Protein AF-A0A343SS47-F1 (afdb_monomer)

Mean predicted aligned error: 11.31 Å

Structure (mmCIF, N/CA/C/O backbone):
data_AF-A0A343SS47-F1
#
_entry.id   AF-A0A343SS47-F1
#
loop_
_atom_site.group_PDB
_atom_site.id
_atom_site.type_symbol
_atom_site.label_atom_id
_atom_site.label_alt_id
_atom_site.label_comp_id
_atom_site.label_asym_id
_atom_site.label_entity_id
_atom_site.label_seq_id
_atom_site.pdbx_PDB_ins_code
_atom_site.Cartn_x
_atom_site.Cartn_y
_atom_site.Cartn_z
_atom_site.occupancy
_atom_site.B_iso_or_equiv
_atom_site.auth_seq_id
_atom_site.auth_comp_id
_atom_site.auth_asym_id
_atom_site.auth_atom_id
_atom_site.pdbx_PDB_model_num
ATOM 1 N N . MET A 1 1 ? 3.429 24.510 4.001 1.00 45.34 1 MET A N 1
ATOM 2 C CA . MET A 1 1 ? 2.795 23.251 3.540 1.00 45.34 1 MET A CA 1
ATOM 3 C C . MET A 1 1 ? 3.885 22.253 3.186 1.00 45.34 1 MET A C 1
ATOM 5 O O . MET A 1 1 ? 4.713 22.574 2.342 1.00 45.34 1 MET A O 1
ATOM 9 N N . LYS A 1 2 ? 3.936 21.084 3.839 1.00 55.03 2 LYS A N 1
ATOM 10 C CA . LYS A 1 2 ? 4.798 19.984 3.375 1.00 55.03 2 LYS A CA 1
ATOM 11 C C . LYS A 1 2 ? 4.244 19.507 2.032 1.00 55.03 2 LYS A C 1
ATOM 13 O O . LYS A 1 2 ? 3.049 19.247 1.934 1.00 55.03 2 LYS A O 1
ATOM 18 N N . LYS A 1 3 ? 5.082 19.477 0.997 1.00 69.75 3 LYS A N 1
ATOM 19 C CA . LYS A 1 3 ? 4.685 19.012 -0.335 1.00 69.75 3 LYS A CA 1
ATOM 20 C C . LYS A 1 3 ? 4.477 17.490 -0.243 1.00 69.75 3 LYS A C 1
ATOM 22 O O . LYS A 1 3 ? 5.423 16.821 0.178 1.00 69.75 3 LYS A O 1
ATOM 27 N N . PRO A 1 4 ? 3.281 16.958 -0.545 1.00 72.62 4 PRO A N 1
ATOM 28 C CA . PRO A 1 4 ? 3.048 15.519 -0.487 1.00 72.62 4 PRO A CA 1
ATOM 29 C C . PRO A 1 4 ? 3.941 14.814 -1.515 1.00 72.62 4 PRO A C 1
ATOM 31 O O . PRO A 1 4 ? 4.205 15.361 -2.590 1.00 72.62 4 PRO A O 1
ATOM 34 N N . LEU A 1 5 ? 4.449 13.631 -1.160 1.00 80.56 5 LEU A N 1
ATOM 35 C CA . LEU A 1 5 ? 5.357 12.857 -2.019 1.00 80.56 5 LEU A CA 1
ATOM 36 C C . LEU A 1 5 ? 4.646 12.349 -3.277 1.00 80.56 5 LEU A C 1
ATOM 38 O O . LEU A 1 5 ? 5.274 12.191 -4.324 1.00 80.56 5 LEU A O 1
ATOM 42 N N . VAL A 1 6 ? 3.345 12.094 -3.151 1.00 85.38 6 VAL A N 1
ATOM 43 C CA . VAL A 1 6 ? 2.459 11.567 -4.185 1.00 85.38 6 VAL A CA 1
ATOM 44 C C . VAL A 1 6 ? 1.105 12.272 -4.060 1.00 85.38 6 VAL A C 1
ATOM 46 O O . VAL A 1 6 ? 0.687 12.635 -2.960 1.00 85.38 6 VAL A O 1
ATOM 49 N N . THR A 1 7 ? 0.421 12.528 -5.177 1.00 90.56 7 THR A N 1
ATOM 50 C CA . THR A 1 7 ? -0.893 13.190 -5.126 1.00 90.56 7 THR A CA 1
ATOM 51 C C . THR A 1 7 ? -2.008 12.200 -4.772 1.00 90.56 7 THR A C 1
ATOM 53 O O . THR A 1 7 ? -1.875 10.993 -4.961 1.00 90.56 7 THR A O 1
ATOM 56 N N . ARG A 1 8 ? -3.155 12.702 -4.295 1.00 90.69 8 ARG A N 1
ATOM 57 C CA . ARG A 1 8 ? -4.342 11.860 -4.042 1.00 90.69 8 ARG A CA 1
ATOM 58 C C . ARG A 1 8 ? -4.832 11.146 -5.308 1.00 90.69 8 ARG A C 1
ATOM 60 O O . ARG A 1 8 ? -5.282 10.008 -5.218 1.00 90.69 8 ARG A O 1
ATOM 67 N N . ASN A 1 9 ? -4.708 11.790 -6.469 1.00 92.50 9 ASN A N 1
ATOM 68 C CA . ASN A 1 9 ? -5.115 11.210 -7.749 1.00 92.50 9 ASN A CA 1
ATOM 69 C C . ASN A 1 9 ? -4.197 10.053 -8.148 1.00 92.50 9 ASN A C 1
ATOM 71 O O . ASN A 1 9 ? -4.695 8.988 -8.494 1.00 92.50 9 ASN A O 1
ATOM 75 N N . ASP A 1 10 ? -2.881 10.224 -7.997 1.00 92.88 10 ASP A N 1
ATOM 76 C CA . ASP A 1 10 ? -1.908 9.159 -8.255 1.00 92.88 10 ASP A CA 1
ATOM 77 C C . ASP A 1 10 ? -2.198 7.925 -7.382 1.00 92.88 10 ASP A C 1
ATOM 79 O O . ASP A 1 10 ? -2.106 6.790 -7.846 1.00 92.88 10 ASP A O 1
ATOM 83 N N . ILE A 1 11 ? -2.554 8.134 -6.105 1.00 93.19 11 ILE A N 1
ATOM 84 C CA . ILE A 1 11 ? -2.909 7.048 -5.179 1.00 93.19 11 ILE A CA 1
ATOM 85 C C . ILE A 1 11 ? -4.168 6.323 -5.666 1.00 93.19 11 ILE A C 1
ATOM 87 O O . ILE A 1 11 ? -4.178 5.093 -5.723 1.00 93.19 11 ILE A O 1
ATOM 91 N N . ALA A 1 12 ? -5.218 7.065 -6.024 1.00 92.81 12 ALA A N 1
ATOM 92 C CA . ALA A 1 12 ? -6.471 6.495 -6.511 1.00 92.81 12 ALA A CA 1
ATOM 93 C C . ALA A 1 12 ? -6.265 5.670 -7.793 1.00 92.81 12 ALA A C 1
ATOM 95 O O . ALA A 1 12 ? -6.739 4.536 -7.882 1.00 92.81 12 ALA A O 1
ATOM 96 N N . GLU A 1 13 ? -5.508 6.214 -8.746 1.00 94.12 13 GLU A N 1
ATOM 97 C CA . GLU A 1 13 ? -5.172 5.557 -10.008 1.00 94.12 13 GLU A CA 1
ATOM 98 C C . GLU A 1 13 ? -4.360 4.278 -9.774 1.00 94.12 13 GLU A C 1
ATOM 100 O O . GLU A 1 13 ? -4.736 3.207 -10.251 1.00 94.12 13 GLU A O 1
ATOM 105 N N . ALA A 1 14 ? -3.297 4.350 -8.969 1.00 93.31 14 ALA A N 1
ATOM 106 C CA . ALA A 1 14 ? -2.460 3.191 -8.677 1.00 93.31 14 ALA A CA 1
ATOM 107 C C . ALA A 1 14 ? -3.251 2.075 -7.973 1.00 93.31 14 ALA A C 1
ATOM 109 O O . ALA A 1 14 ? -3.075 0.897 -8.282 1.00 93.31 14 ALA A O 1
ATOM 110 N N . ILE A 1 15 ? -4.158 2.430 -7.057 1.00 92.56 15 ILE A N 1
ATOM 111 C CA . ILE A 1 15 ? -5.055 1.469 -6.407 1.00 92.56 15 ILE A CA 1
ATOM 112 C C . ILE A 1 15 ? -5.963 0.807 -7.447 1.00 92.56 15 ILE A C 1
ATOM 114 O O . ILE A 1 15 ? -6.046 -0.422 -7.479 1.00 92.56 15 ILE A O 1
ATOM 118 N N . ALA A 1 16 ? -6.622 1.587 -8.303 1.00 91.19 16 ALA A N 1
ATOM 119 C CA . ALA A 1 16 ? -7.523 1.049 -9.319 1.00 91.19 16 ALA A CA 1
ATOM 120 C C . ALA A 1 16 ? -6.803 0.096 -10.289 1.00 91.19 16 ALA A C 1
ATOM 122 O O . ALA A 1 16 ? -7.324 -0.974 -10.596 1.00 91.19 16 ALA A O 1
ATOM 123 N N . LEU A 1 17 ? -5.587 0.450 -10.713 1.00 90.62 17 LEU A N 1
ATOM 124 C CA . LEU A 1 17 ? -4.806 -0.324 -11.679 1.00 90.62 17 LEU A CA 1
ATOM 125 C C . LEU A 1 17 ? -4.153 -1.573 -11.081 1.00 90.62 17 LEU A C 1
ATOM 127 O O . LEU A 1 17 ? -4.054 -2.595 -11.758 1.00 90.62 17 LEU A O 1
ATOM 131 N N . HIS A 1 18 ? -3.679 -1.508 -9.835 1.00 88.19 18 HIS A N 1
ATOM 132 C CA . HIS A 1 18 ? -2.764 -2.525 -9.303 1.00 88.19 18 HIS A CA 1
ATOM 133 C C . HIS A 1 18 ? -3.323 -3.348 -8.143 1.00 88.19 18 HIS A C 1
ATOM 135 O O . HIS A 1 18 ? -2.659 -4.285 -7.707 1.00 88.19 18 HIS A O 1
ATOM 141 N N . THR A 1 19 ? -4.515 -3.035 -7.620 1.00 88.19 19 THR A N 1
ATOM 142 C CA . THR A 1 19 ? -5.020 -3.691 -6.394 1.00 88.19 19 THR A CA 1
ATOM 143 C C . THR A 1 19 ? -6.350 -4.421 -6.542 1.00 88.19 19 THR A C 1
ATOM 145 O O . THR A 1 19 ? -6.940 -4.800 -5.533 1.00 88.19 19 THR A O 1
ATOM 148 N N . ALA A 1 20 ? -6.804 -4.691 -7.772 1.00 85.81 20 ALA A N 1
ATOM 149 C CA . ALA A 1 20 ? -8.081 -5.368 -8.033 1.00 85.81 20 ALA A CA 1
ATOM 150 C C . ALA A 1 20 ? -8.254 -6.693 -7.257 1.00 85.81 20 ALA A C 1
ATOM 152 O O . ALA A 1 20 ? -9.340 -6.976 -6.761 1.00 85.81 20 ALA A O 1
ATOM 153 N N . CYS A 1 21 ? -7.171 -7.461 -7.091 1.00 85.44 21 CYS A N 1
ATOM 154 C CA . CYS A 1 21 ? -7.165 -8.743 -6.373 1.00 85.44 21 CYS A CA 1
ATOM 155 C C . CYS A 1 21 ? -6.386 -8.701 -5.046 1.00 85.44 21 CYS A C 1
ATOM 157 O O . CYS A 1 21 ? -6.092 -9.747 -4.471 1.00 85.44 21 CYS A O 1
ATOM 159 N N . ILE A 1 22 ? -6.008 -7.512 -4.566 1.00 84.94 22 ILE A N 1
ATOM 160 C CA . ILE A 1 22 ? -5.223 -7.362 -3.337 1.00 84.94 22 ILE A CA 1
ATOM 161 C C . ILE A 1 22 ? -6.180 -7.093 -2.170 1.00 84.94 22 ILE A C 1
ATOM 163 O O . ILE A 1 22 ? -7.009 -6.179 -2.250 1.00 84.94 22 ILE A O 1
ATOM 167 N N . PRO A 1 23 ? -6.077 -7.833 -1.051 1.00 84.75 23 PRO A N 1
ATOM 168 C CA . PRO A 1 23 ? -6.906 -7.562 0.112 1.00 84.75 23 PRO A CA 1
ATOM 169 C C . PRO A 1 23 ? -6.605 -6.160 0.645 1.00 84.75 23 PRO A C 1
ATOM 171 O O . PRO A 1 23 ? -5.454 -5.737 0.732 1.00 84.75 23 PRO A O 1
ATOM 174 N N . THR A 1 24 ? -7.643 -5.428 1.053 1.00 85.81 24 THR A N 1
ATOM 175 C CA . THR A 1 24 ? -7.537 -3.987 1.348 1.00 85.81 24 THR A CA 1
ATOM 176 C C . THR A 1 24 ? -6.478 -3.640 2.402 1.00 85.81 24 THR A C 1
ATOM 178 O O . THR A 1 24 ? -5.856 -2.584 2.336 1.00 85.81 24 THR A O 1
ATOM 181 N N . ARG A 1 25 ? -6.202 -4.562 3.330 1.00 82.38 25 ARG A N 1
ATOM 182 C CA . ARG A 1 25 ? -5.140 -4.441 4.342 1.00 82.38 25 ARG A CA 1
ATOM 183 C C . ARG A 1 25 ? -3.710 -4.412 3.772 1.00 82.38 25 ARG A C 1
ATOM 185 O O . ARG A 1 25 ? -2.836 -3.822 4.395 1.00 82.38 25 ARG A O 1
ATOM 192 N N . GLU A 1 26 ? -3.472 -5.037 2.621 1.00 86.31 26 GLU A N 1
ATOM 193 C CA . GLU A 1 26 ? -2.152 -5.159 1.980 1.00 86.31 26 GLU A CA 1
ATOM 194 C C . GLU A 1 26 ? -1.916 -4.067 0.926 1.00 86.31 26 GLU A C 1
ATOM 196 O O . GLU A 1 26 ? -0.769 -3.779 0.581 1.00 86.31 26 GLU A O 1
ATOM 201 N N . ILE A 1 27 ? -2.984 -3.387 0.486 1.00 90.06 27 ILE A N 1
ATOM 202 C CA . ILE A 1 27 ? -2.936 -2.285 -0.486 1.00 90.06 27 ILE A CA 1
ATOM 203 C C . ILE A 1 27 ? -1.898 -1.208 -0.119 1.00 90.06 27 ILE A C 1
ATOM 205 O O . ILE A 1 27 ? -1.109 -0.861 -0.999 1.00 90.06 27 ILE A O 1
ATOM 209 N N . PRO A 1 28 ? -1.815 -0.692 1.129 1.00 92.12 28 PRO A N 1
ATOM 210 C CA . PRO A 1 28 ? -0.845 0.354 1.459 1.00 92.12 28 PRO A CA 1
ATOM 211 C C . PRO A 1 28 ? 0.604 -0.058 1.196 1.00 92.12 28 PRO A C 1
ATOM 213 O O . PRO A 1 28 ? 1.372 0.728 0.652 1.00 92.12 28 PRO A O 1
ATOM 216 N N . GLY A 1 29 ? 0.972 -1.294 1.546 1.00 90.56 29 GLY A N 1
ATOM 217 C CA . GLY A 1 29 ? 2.322 -1.810 1.320 1.00 90.56 29 GLY A CA 1
ATOM 218 C C . GLY A 1 29 ? 2.606 -2.049 -0.162 1.00 90.56 29 GLY A C 1
ATOM 219 O O . GLY A 1 29 ? 3.654 -1.642 -0.661 1.00 90.56 29 GLY A O 1
ATOM 220 N N . ALA A 1 30 ? 1.656 -2.652 -0.881 1.00 90.06 30 ALA A N 1
ATOM 221 C CA . ALA A 1 30 ? 1.786 -2.915 -2.312 1.00 90.06 30 ALA A CA 1
ATOM 222 C C . ALA A 1 30 ? 1.947 -1.619 -3.125 1.00 90.06 30 ALA A C 1
ATOM 224 O O . ALA A 1 30 ? 2.861 -1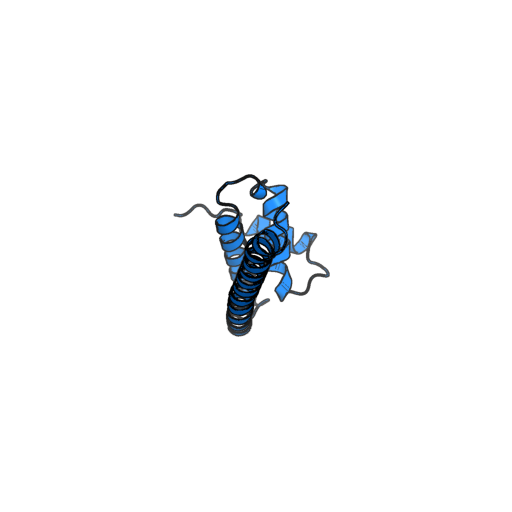.503 -3.941 1.00 90.06 30 ALA A O 1
ATOM 225 N N . ILE A 1 31 ? 1.109 -0.616 -2.855 1.00 94.06 31 ILE A N 1
ATOM 226 C CA . ILE A 1 31 ? 1.142 0.668 -3.561 1.00 94.06 31 ILE A CA 1
ATOM 227 C C . ILE A 1 31 ? 2.351 1.513 -3.147 1.00 94.06 31 ILE A C 1
ATOM 229 O O . ILE A 1 31 ? 2.977 2.137 -4.003 1.00 94.06 31 ILE A O 1
ATOM 233 N N . ALA A 1 32 ? 2.754 1.491 -1.872 1.00 93.50 32 ALA A N 1
ATOM 234 C CA . ALA A 1 32 ? 3.996 2.138 -1.459 1.00 93.50 32 ALA A CA 1
ATOM 235 C C . ALA A 1 32 ? 5.203 1.532 -2.189 1.00 93.50 32 ALA A C 1
ATOM 237 O O . ALA A 1 32 ? 6.006 2.276 -2.746 1.00 93.50 32 ALA A O 1
ATOM 238 N N . ASN A 1 33 ? 5.297 0.201 -2.281 1.00 92.25 33 ASN A N 1
ATOM 239 C CA . ASN A 1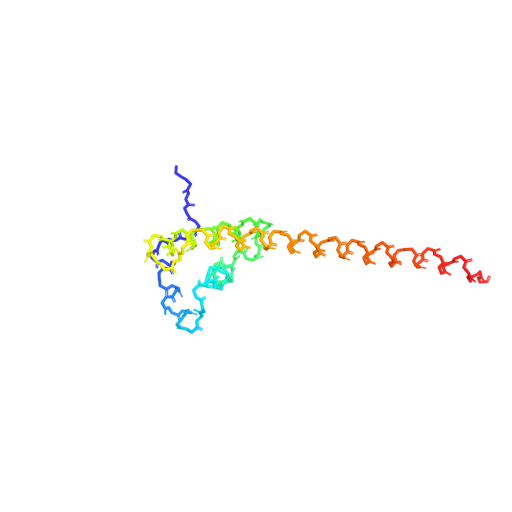 33 ? 6.358 -0.474 -3.035 1.00 92.25 33 ASN A CA 1
ATOM 240 C C . ASN A 1 33 ? 6.328 -0.125 -4.530 1.00 92.25 33 ASN A C 1
ATOM 242 O O . ASN A 1 33 ? 7.379 0.141 -5.115 1.00 92.25 33 ASN A O 1
ATOM 246 N N . TYR A 1 34 ? 5.139 -0.063 -5.133 1.00 93.44 34 TYR A N 1
ATOM 247 C CA . TYR A 1 34 ? 4.972 0.397 -6.510 1.00 93.44 34 TYR A CA 1
ATOM 248 C C . TYR A 1 34 ? 5.564 1.799 -6.710 1.00 93.44 34 TYR A C 1
ATOM 250 O O . TYR A 1 34 ? 6.404 1.985 -7.591 1.00 93.44 34 TYR A O 1
ATOM 258 N N . PHE A 1 35 ? 5.218 2.769 -5.855 1.00 93.44 35 PHE A N 1
ATOM 259 C CA . PHE A 1 35 ? 5.776 4.123 -5.936 1.00 93.44 35 PHE A CA 1
ATOM 260 C C . PHE A 1 35 ? 7.269 4.177 -5.630 1.00 93.44 35 PHE A C 1
ATOM 262 O O . PHE A 1 35 ? 7.994 4.939 -6.271 1.00 93.44 35 PHE A O 1
ATOM 269 N N . MET A 1 36 ? 7.752 3.355 -4.696 1.00 92.00 36 MET A N 1
ATOM 270 C CA . MET A 1 36 ? 9.178 3.254 -4.402 1.00 92.00 36 MET A CA 1
ATOM 271 C C . MET A 1 36 ? 9.974 2.914 -5.661 1.00 92.00 36 MET A C 1
ATOM 273 O O . MET A 1 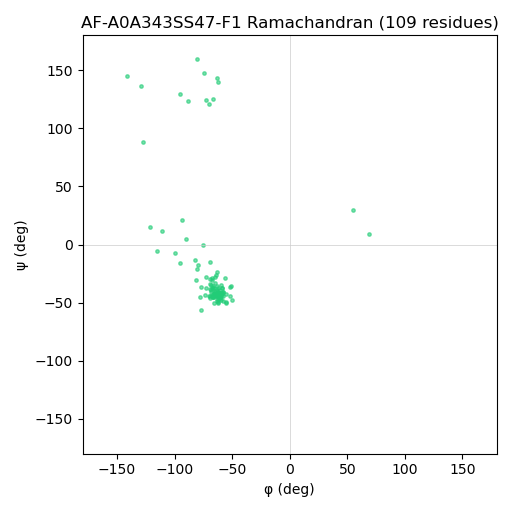36 ? 11.013 3.533 -5.892 1.00 92.00 36 MET A O 1
ATOM 277 N N . ILE A 1 37 ? 9.471 1.986 -6.481 1.00 90.69 37 ILE A N 1
ATOM 278 C CA . ILE A 1 37 ? 10.101 1.542 -7.729 1.00 90.69 37 ILE A CA 1
ATOM 279 C C . ILE A 1 37 ? 9.895 2.571 -8.847 1.00 90.69 37 ILE A C 1
ATOM 281 O O . ILE A 1 37 ? 10.874 3.074 -9.402 1.00 90.69 37 ILE A O 1
ATOM 285 N N . THR A 1 38 ? 8.648 2.929 -9.163 1.00 89.94 38 THR A N 1
ATOM 286 C CA . THR A 1 38 ? 8.324 3.749 -10.346 1.00 89.94 38 THR A CA 1
ATOM 287 C C . THR A 1 38 ? 8.807 5.189 -10.235 1.00 89.94 38 THR A C 1
ATOM 289 O O . THR A 1 38 ? 9.257 5.766 -11.223 1.00 89.94 38 THR A O 1
ATOM 292 N N . ARG A 1 39 ? 8.800 5.766 -9.028 1.00 90.25 39 ARG A N 1
ATOM 293 C CA . ARG A 1 39 ? 9.344 7.109 -8.758 1.00 90.25 39 ARG A CA 1
ATOM 294 C C . ARG A 1 39 ? 10.829 7.080 -8.374 1.00 90.25 39 ARG A C 1
ATOM 296 O O . ARG A 1 39 ? 11.389 8.118 -8.032 1.00 90.25 39 ARG A O 1
ATOM 303 N N . ARG A 1 40 ? 11.473 5.905 -8.423 1.00 87.69 40 ARG A N 1
ATOM 304 C CA . ARG A 1 40 ? 12.882 5.674 -8.055 1.00 87.69 40 ARG A CA 1
ATOM 305 C C . ARG A 1 40 ? 13.249 6.128 -6.639 1.00 87.69 40 ARG A C 1
ATOM 307 O O . ARG A 1 40 ? 14.398 6.456 -6.369 1.00 87.69 40 ARG A O 1
ATOM 314 N N . PHE A 1 41 ? 12.313 6.110 -5.694 1.00 88.31 41 PHE A N 1
ATOM 315 C CA . PHE A 1 41 ? 12.623 6.451 -4.302 1.00 88.31 41 PHE A CA 1
ATOM 316 C C . PHE A 1 41 ? 13.498 5.403 -3.600 1.00 88.31 41 PHE A C 1
ATOM 318 O O . PHE A 1 41 ? 14.102 5.707 -2.574 1.00 88.31 41 PHE A O 1
ATOM 325 N N . TYR A 1 42 ? 13.631 4.193 -4.154 1.00 84.94 42 TYR A N 1
ATOM 326 C CA . TYR A 1 42 ? 14.528 3.158 -3.624 1.00 84.94 42 TYR A CA 1
ATOM 327 C C . TYR A 1 42 ? 16.017 3.542 -3.651 1.00 84.94 42 TYR A C 1
ATOM 329 O O . TYR A 1 42 ? 16.791 2.991 -2.867 1.00 84.94 42 TYR A O 1
ATOM 337 N N . THR A 1 43 ? 16.424 4.467 -4.529 1.00 85.31 43 THR A N 1
ATOM 338 C CA . THR A 1 43 ? 17.817 4.935 -4.636 1.00 85.31 43 THR A CA 1
ATOM 339 C C . THR A 1 43 ? 18.159 6.006 -3.607 1.00 85.31 43 THR A C 1
ATOM 341 O O . THR A 1 43 ? 19.331 6.323 -3.412 1.00 85.31 43 THR A O 1
ATOM 344 N N . ARG A 1 44 ? 17.149 6.576 -2.942 1.00 84.75 44 ARG A N 1
ATOM 345 C CA . ARG A 1 44 ? 17.347 7.633 -1.957 1.00 84.75 44 ARG A CA 1
ATOM 346 C C . ARG A 1 44 ? 17.915 7.079 -0.655 1.00 84.75 44 ARG A C 1
ATOM 348 O O . ARG A 1 44 ? 17.592 5.970 -0.227 1.00 84.75 44 ARG A O 1
ATOM 355 N N . THR A 1 45 ? 18.718 7.897 0.015 1.00 86.81 45 THR A N 1
ATOM 356 C CA . THR A 1 45 ? 19.309 7.580 1.323 1.00 86.81 45 THR A CA 1
ATOM 357 C C . THR A 1 45 ? 18.244 7.445 2.413 1.00 86.81 45 THR A C 1
ATOM 359 O O . THR A 1 45 ? 18.345 6.587 3.285 1.00 86.81 45 THR A O 1
ATOM 362 N N . ASP A 1 46 ? 17.161 8.216 2.319 1.00 89.25 46 ASP A N 1
ATOM 363 C CA . ASP A 1 46 ? 16.037 8.244 3.255 1.00 89.25 46 ASP A CA 1
ATOM 364 C C . ASP A 1 46 ? 14.872 7.310 2.866 1.00 89.25 46 ASP A C 1
ATOM 366 O O . ASP A 1 46 ? 13.746 7.467 3.344 1.00 89.25 46 ASP A O 1
ATOM 370 N N . LYS A 1 47 ? 15.126 6.284 2.040 1.00 89.75 47 LYS A N 1
ATOM 371 C CA . LYS A 1 47 ? 14.108 5.348 1.519 1.00 89.75 47 LYS A CA 1
ATOM 372 C C . LYS A 1 47 ? 13.195 4.730 2.584 1.00 89.75 47 LYS A C 1
ATOM 374 O O . LYS A 1 47 ? 12.007 4.537 2.343 1.00 89.75 47 LYS A O 1
ATOM 379 N N . ALA A 1 48 ? 13.723 4.447 3.775 1.00 88.62 48 ALA A N 1
ATOM 380 C CA . ALA A 1 48 ? 12.947 3.869 4.873 1.00 88.62 48 ALA A CA 1
ATOM 381 C C . ALA A 1 48 ? 11.969 4.871 5.513 1.00 88.62 48 ALA A C 1
ATOM 383 O O . ALA A 1 48 ? 10.949 4.469 6.074 1.00 88.62 48 ALA A O 1
ATOM 384 N N . VAL A 1 49 ? 12.280 6.169 5.462 1.00 90.12 49 VAL A N 1
ATOM 385 C CA . VAL A 1 49 ? 11.382 7.239 5.919 1.00 90.12 49 VAL A CA 1
ATOM 386 C C . VAL A 1 49 ? 10.306 7.476 4.866 1.00 90.12 49 VAL A C 1
ATOM 388 O O . VAL A 1 49 ? 9.127 7.498 5.201 1.00 90.12 49 VAL A O 1
ATOM 391 N N . ILE A 1 50 ? 10.695 7.548 3.591 1.00 90.62 50 ILE A N 1
ATOM 392 C CA . ILE A 1 50 ? 9.767 7.715 2.464 1.00 90.62 50 ILE A CA 1
ATOM 393 C C . ILE A 1 50 ? 8.744 6.588 2.422 1.00 90.62 50 ILE A C 1
ATOM 395 O O . ILE A 1 50 ? 7.553 6.862 2.351 1.00 90.62 50 ILE A O 1
ATOM 399 N N . ASN A 1 51 ? 9.185 5.332 2.526 1.00 90.69 51 ASN A N 1
ATOM 400 C CA . ASN A 1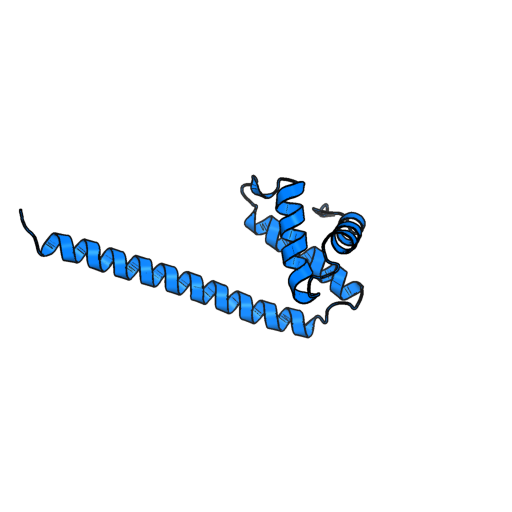 51 ? 8.273 4.192 2.500 1.00 90.69 51 ASN A CA 1
ATOM 401 C C . ASN A 1 51 ? 7.239 4.277 3.640 1.00 90.69 51 ASN A C 1
ATOM 403 O O . ASN A 1 51 ? 6.042 4.111 3.421 1.00 90.69 51 ASN A O 1
ATOM 407 N N . ARG A 1 52 ? 7.676 4.650 4.851 1.00 90.00 52 ARG A N 1
ATOM 408 C CA . ARG A 1 52 ? 6.769 4.865 5.989 1.00 90.00 52 ARG A CA 1
ATOM 409 C C . ARG A 1 52 ? 5.764 5.992 5.743 1.00 90.00 52 ARG A C 1
ATOM 411 O O . ARG A 1 52 ? 4.599 5.830 6.097 1.00 90.00 52 ARG A O 1
ATOM 418 N N . LEU A 1 53 ? 6.195 7.097 5.132 1.00 91.50 53 LEU A N 1
ATOM 419 C CA . LEU A 1 53 ? 5.314 8.215 4.784 1.00 91.50 53 LEU A CA 1
ATOM 420 C C . LEU A 1 53 ? 4.296 7.829 3.704 1.00 91.50 53 LEU A C 1
ATOM 422 O O . LEU A 1 53 ? 3.114 8.096 3.882 1.00 91.50 53 LEU A O 1
ATOM 426 N N . LEU A 1 54 ? 4.722 7.135 2.645 1.00 92.00 54 LEU A N 1
ATOM 427 C CA . LEU A 1 54 ? 3.825 6.651 1.591 1.00 92.00 54 LEU A CA 1
ATOM 428 C C . LEU A 1 54 ? 2.757 5.710 2.155 1.00 92.00 54 LEU A C 1
ATOM 430 O O . LEU A 1 54 ? 1.572 5.891 1.890 1.00 92.00 54 LEU A O 1
ATOM 434 N N . ILE A 1 55 ? 3.160 4.738 2.981 1.00 92.31 55 ILE A N 1
ATOM 435 C CA . ILE A 1 55 ? 2.222 3.813 3.631 1.00 92.31 55 ILE A CA 1
ATOM 436 C C . ILE A 1 55 ? 1.197 4.579 4.478 1.00 92.31 55 ILE A C 1
ATOM 438 O O . ILE A 1 55 ? 0.021 4.213 4.473 1.00 92.31 55 ILE A O 1
ATOM 442 N N . ALA A 1 56 ? 1.623 5.620 5.201 1.00 89.81 56 ALA A N 1
ATOM 443 C CA . ALA A 1 56 ? 0.726 6.450 6.001 1.00 89.81 56 ALA A CA 1
ATOM 444 C C . ALA A 1 56 ? -0.270 7.225 5.122 1.00 89.81 56 ALA A C 1
ATOM 446 O O . ALA A 1 56 ? -1.473 7.104 5.333 1.00 89.81 56 ALA A O 1
ATOM 447 N N . GLU A 1 57 ? 0.205 7.921 4.086 1.00 91.56 57 GLU A N 1
ATOM 448 C CA . GLU A 1 57 ? -0.648 8.696 3.172 1.00 91.56 57 GLU A CA 1
ATOM 449 C C . GLU A 1 57 ? -1.698 7.816 2.466 1.00 91.56 57 GLU A C 1
ATOM 451 O O . GLU A 1 57 ? -2.878 8.169 2.404 1.00 91.56 57 GLU A O 1
ATOM 456 N N . ILE A 1 58 ? -1.304 6.632 1.980 1.00 93.12 58 ILE A N 1
ATOM 457 C CA . ILE A 1 58 ? -2.217 5.694 1.301 1.00 93.12 58 ILE A CA 1
ATOM 458 C C . ILE A 1 58 ? -3.259 5.133 2.276 1.00 93.12 58 ILE A C 1
ATOM 460 O O . ILE A 1 58 ? -4.422 4.930 1.927 1.00 93.12 58 ILE A O 1
ATOM 464 N N . ARG A 1 59 ? -2.855 4.866 3.516 1.00 91.19 59 ARG A N 1
ATOM 465 C CA . ARG A 1 59 ? -3.752 4.372 4.559 1.00 91.19 59 ARG A CA 1
ATOM 466 C C . ARG A 1 59 ? -4.780 5.423 4.961 1.00 91.19 59 ARG A C 1
ATOM 468 O O . ARG A 1 59 ? -5.952 5.072 5.074 1.00 91.19 59 ARG A O 1
ATOM 475 N N . ASP A 1 60 ? -4.365 6.675 5.127 1.00 90.06 60 ASP A N 1
ATOM 476 C CA . ASP A 1 60 ? -5.271 7.786 5.424 1.00 90.06 60 ASP A CA 1
ATOM 477 C C . ASP A 1 60 ? -6.291 7.961 4.293 1.00 90.06 60 ASP A C 1
ATOM 479 O O . ASP A 1 60 ? -7.488 8.062 4.552 1.00 90.06 60 ASP A O 1
ATOM 483 N N . TYR A 1 61 ? -5.850 7.859 3.033 1.00 91.81 61 TYR A N 1
ATOM 484 C CA . TYR A 1 61 ? -6.755 7.804 1.882 1.00 91.81 61 TYR A CA 1
ATOM 485 C C . TYR A 1 61 ? -7.783 6.675 1.987 1.00 91.81 61 TYR A C 1
ATOM 487 O O . TYR A 1 61 ? -8.979 6.914 1.849 1.00 91.81 61 TYR A O 1
ATOM 495 N N . LEU A 1 62 ? -7.364 5.447 2.285 1.00 90.44 62 LEU A N 1
ATOM 496 C CA . LEU A 1 62 ? -8.302 4.327 2.385 1.00 90.44 62 LEU A CA 1
ATOM 497 C C . LEU A 1 62 ? -9.269 4.440 3.575 1.00 90.44 62 LEU A C 1
ATOM 499 O O . LEU A 1 62 ? -10.386 3.924 3.492 1.00 90.44 62 LEU A O 1
ATOM 503 N N . ILE A 1 63 ? -8.862 5.093 4.666 1.00 90.31 63 ILE A N 1
ATOM 504 C CA . ILE A 1 63 ? -9.733 5.389 5.811 1.00 90.31 63 ILE A CA 1
ATOM 505 C C . ILE A 1 63 ? -10.780 6.435 5.424 1.00 90.31 63 ILE A C 1
ATOM 507 O O . ILE A 1 63 ? -11.961 6.225 5.685 1.00 90.31 63 ILE A O 1
ATOM 511 N N . GLU A 1 64 ? -10.375 7.515 4.751 1.00 90.00 64 GLU A N 1
ATOM 512 C CA . GLU A 1 64 ? -11.293 8.539 4.233 1.00 90.00 64 GLU A CA 1
ATOM 513 C C . GLU A 1 64 ? -12.320 7.952 3.255 1.00 90.00 64 GLU A C 1
ATOM 515 O O . GLU A 1 64 ? -13.486 8.330 3.286 1.00 90.00 64 GLU A O 1
ATOM 520 N N . GLN A 1 65 ? -11.915 6.983 2.426 1.00 87.12 65 GLN A N 1
ATOM 521 C CA . GLN A 1 65 ? -12.823 6.265 1.522 1.00 87.12 65 GLN A CA 1
ATOM 522 C C . GLN A 1 65 ? -13.709 5.221 2.233 1.00 87.12 65 GLN A C 1
ATOM 524 O O . GLN A 1 65 ? -14.470 4.514 1.576 1.00 87.12 65 GLN A O 1
ATOM 529 N N . GLY A 1 66 ? -13.582 5.042 3.553 1.00 86.81 66 GLY A N 1
ATOM 530 C CA . GLY A 1 66 ? -14.332 4.039 4.320 1.00 86.81 66 GLY A CA 1
ATOM 531 C C . GLY A 1 66 ? -13.938 2.584 4.027 1.00 86.81 66 GLY A C 1
ATOM 532 O O . GLY A 1 66 ? -14.595 1.656 4.498 1.00 86.81 66 GLY A O 1
ATOM 533 N N . ARG A 1 67 ? -12.855 2.361 3.271 1.00 85.94 67 ARG A N 1
ATOM 534 C CA . ARG A 1 67 ? -12.363 1.027 2.886 1.00 85.94 67 ARG A CA 1
ATOM 535 C C . ARG A 1 67 ? -11.558 0.356 4.000 1.00 85.94 67 ARG A C 1
ATOM 537 O O . ARG A 1 67 ? -11.422 -0.865 4.010 1.00 85.94 67 ARG A O 1
ATOM 544 N N . LEU A 1 68 ? -11.029 1.135 4.945 1.00 83.69 68 LEU A N 1
ATOM 545 C CA . LEU A 1 68 ? -10.274 0.655 6.103 1.00 83.69 68 LEU A CA 1
ATOM 546 C C . LEU A 1 68 ? -10.813 1.249 7.404 1.00 83.69 68 LEU A C 1
ATOM 548 O O . LEU A 1 68 ? -11.065 2.445 7.512 1.00 83.69 68 LEU A O 1
ATOM 552 N N . ARG A 1 69 ? -10.934 0.402 8.432 1.00 84.06 69 ARG A N 1
ATOM 553 C CA . ARG A 1 69 ? -11.292 0.832 9.788 1.00 84.06 69 ARG A CA 1
ATOM 554 C C . ARG A 1 69 ? -10.034 1.196 10.572 1.00 84.06 69 ARG A C 1
ATOM 556 O O . ARG A 1 69 ? -9.168 0.343 10.770 1.00 84.06 69 ARG A O 1
ATOM 563 N N . TYR A 1 70 ? -9.971 2.426 11.083 1.00 76.25 70 TYR A N 1
ATOM 564 C CA . TYR A 1 70 ? -8.828 2.937 11.853 1.00 76.25 70 TYR A CA 1
ATOM 565 C C . TYR A 1 70 ? -8.414 2.010 13.012 1.00 76.25 70 TYR A C 1
ATOM 567 O O . TYR A 1 70 ? -7.235 1.709 13.181 1.00 76.25 70 TYR A O 1
ATOM 575 N N . ALA A 1 71 ? -9.382 1.490 13.775 1.00 73.62 71 ALA A N 1
ATOM 576 C CA . ALA A 1 71 ? -9.117 0.611 14.918 1.00 73.62 71 ALA A CA 1
ATOM 577 C C . ALA A 1 71 ? -8.368 -0.678 14.528 1.00 73.62 71 ALA A C 1
ATOM 579 O O . ALA A 1 71 ? -7.413 -1.076 15.196 1.00 73.62 71 ALA A O 1
ATOM 580 N N . THR A 1 72 ? -8.760 -1.302 13.414 1.00 75.50 72 THR A N 1
ATOM 581 C CA . THR A 1 72 ? -8.119 -2.513 12.881 1.00 75.50 72 THR A CA 1
ATOM 582 C C . THR A 1 72 ? -6.693 -2.219 12.427 1.00 75.50 72 THR A C 1
ATOM 584 O O . THR A 1 72 ? -5.769 -2.972 12.720 1.00 75.50 72 THR A O 1
ATOM 587 N N . VAL A 1 73 ? -6.499 -1.078 11.772 1.00 72.31 73 VAL A N 1
ATOM 588 C CA . VAL A 1 73 ? -5.189 -0.621 11.313 1.00 72.31 73 VAL A CA 1
ATOM 589 C C . VAL A 1 73 ? -4.239 -0.366 12.478 1.00 72.31 73 VAL A C 1
ATOM 591 O O . VAL A 1 73 ? -3.107 -0.844 12.462 1.00 72.31 73 VAL A O 1
ATOM 594 N N . ALA A 1 74 ? -4.701 0.337 13.513 1.00 73.31 74 ALA A N 1
ATOM 595 C CA . ALA A 1 74 ? -3.905 0.616 14.701 1.00 73.31 74 ALA A CA 1
ATOM 596 C C . ALA A 1 74 ? -3.515 -0.672 15.451 1.00 73.31 74 ALA A C 1
ATOM 598 O O . ALA A 1 74 ? -2.418 -0.760 16.000 1.00 73.31 74 ALA A O 1
ATOM 599 N N . ALA A 1 75 ? -4.387 -1.684 15.482 1.00 73.44 75 ALA A N 1
ATOM 600 C CA . ALA A 1 75 ? -4.074 -2.985 16.074 1.00 73.44 75 ALA A CA 1
ATOM 601 C C . ALA A 1 75 ? -2.988 -3.741 15.285 1.00 73.44 75 ALA A C 1
ATOM 603 O O . ALA A 1 75 ? -2.040 -4.250 15.882 1.00 73.44 75 ALA A O 1
ATOM 604 N N . GLU A 1 76 ? -3.077 -3.766 13.955 1.00 70.56 76 GLU A N 1
ATOM 605 C CA . GLU A 1 76 ? -2.072 -4.410 13.100 1.00 70.56 76 GLU A CA 1
ATOM 606 C C . GLU A 1 76 ? -0.722 -3.682 13.135 1.00 70.56 76 GLU A C 1
ATOM 608 O O . GLU A 1 76 ? 0.315 -4.333 13.213 1.00 70.56 76 GLU A O 1
ATOM 613 N N . MET A 1 77 ? -0.705 -2.344 13.191 1.00 70.75 77 MET A N 1
ATOM 614 C CA . MET A 1 77 ? 0.543 -1.588 13.367 1.00 70.75 77 MET A CA 1
ATOM 615 C C . MET A 1 77 ? 1.281 -1.954 14.655 1.00 70.75 77 MET A C 1
ATOM 617 O O . MET A 1 77 ? 2.507 -2.019 14.651 1.00 70.75 77 MET A O 1
ATOM 621 N N . ARG A 1 78 ? 0.553 -2.206 15.751 1.00 68.81 78 ARG A N 1
ATOM 622 C CA . ARG A 1 78 ? 1.160 -2.661 17.011 1.00 68.81 78 ARG A CA 1
ATOM 623 C C . ARG A 1 78 ? 1.759 -4.057 16.855 1.00 68.81 78 ARG A C 1
ATOM 625 O O . ARG A 1 78 ? 2.897 -4.268 17.258 1.00 68.81 78 ARG A O 1
ATOM 632 N N . LYS A 1 79 ? 1.042 -4.990 16.217 1.00 72.06 79 LYS A N 1
ATOM 633 C CA . LYS A 1 79 ? 1.559 -6.341 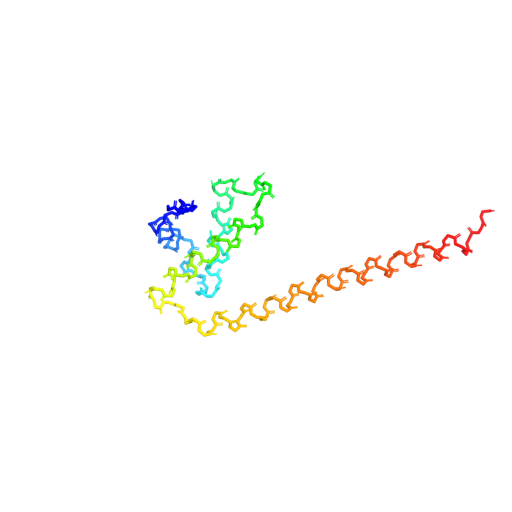15.932 1.00 72.06 79 LYS A CA 1
ATOM 634 C C . LYS A 1 79 ? 2.800 -6.306 15.042 1.00 72.06 79 LYS A C 1
ATOM 636 O O . LYS A 1 79 ? 3.764 -7.006 15.331 1.00 72.06 79 LYS A O 1
ATOM 641 N N . GLU A 1 80 ? 2.793 -5.488 13.994 1.00 66.00 80 GLU A N 1
ATOM 642 C CA . GLU A 1 80 ? 3.928 -5.360 13.081 1.00 66.00 80 GLU A CA 1
ATOM 643 C C . GLU A 1 80 ? 5.132 -4.706 13.762 1.00 66.00 80 GLU A C 1
ATOM 645 O O . GLU A 1 80 ? 6.248 -5.195 13.630 1.00 66.00 80 GLU A O 1
ATOM 650 N N . ALA A 1 81 ? 4.913 -3.670 14.578 1.00 63.50 81 ALA A N 1
ATOM 651 C CA . ALA A 1 81 ? 5.971 -3.090 15.399 1.00 63.50 81 ALA A CA 1
ATOM 652 C C . ALA A 1 81 ? 6.593 -4.143 16.332 1.00 63.50 81 ALA A C 1
ATOM 654 O O . ALA A 1 81 ? 7.813 -4.267 16.383 1.00 63.50 81 ALA A O 1
ATOM 655 N N . HIS A 1 82 ? 5.772 -4.967 16.992 1.00 68.69 82 HIS A N 1
ATOM 656 C CA . HIS A 1 82 ? 6.266 -6.067 17.822 1.00 68.69 82 HIS A CA 1
ATOM 657 C C . HIS A 1 82 ? 7.035 -7.128 17.019 1.00 68.69 82 HIS A C 1
ATOM 659 O O . HIS A 1 82 ? 8.070 -7.606 17.486 1.00 68.69 82 HIS A O 1
ATOM 665 N N . ARG A 1 83 ? 6.586 -7.474 15.805 1.00 65.31 83 ARG A N 1
ATOM 666 C CA . ARG A 1 83 ? 7.297 -8.402 14.906 1.00 65.31 83 ARG A CA 1
ATOM 667 C C . ARG A 1 83 ? 8.633 -7.842 14.440 1.00 65.31 83 ARG A C 1
ATOM 669 O O . ARG A 1 83 ? 9.626 -8.560 14.455 1.00 65.31 83 ARG A O 1
ATOM 676 N N . MET A 1 84 ? 8.688 -6.563 14.082 1.00 62.38 84 MET A N 1
ATOM 677 C CA . MET A 1 84 ? 9.933 -5.894 13.715 1.00 62.38 84 MET A CA 1
ATOM 678 C C . MET A 1 84 ? 10.925 -5.867 14.881 1.00 62.38 84 MET A C 1
ATOM 680 O O . MET A 1 84 ? 12.107 -6.131 14.669 1.00 62.38 84 MET A O 1
ATOM 684 N N . THR A 1 85 ? 10.472 -5.593 16.108 1.00 60.91 85 THR A N 1
ATOM 685 C CA . THR A 1 85 ? 11.334 -5.662 17.298 1.00 60.91 85 THR A CA 1
ATOM 686 C C . THR A 1 85 ? 11.822 -7.093 17.539 1.00 60.91 85 THR A C 1
ATOM 688 O O . THR A 1 85 ? 13.011 -7.299 17.748 1.00 60.91 85 THR A O 1
ATOM 691 N N . SER A 1 86 ? 10.942 -8.092 17.427 1.00 58.97 86 SER A N 1
ATOM 692 C CA . SER A 1 86 ? 11.295 -9.506 17.611 1.00 58.97 86 SER A CA 1
ATOM 693 C C . SER A 1 86 ? 12.273 -10.031 16.552 1.00 58.97 86 SER A C 1
ATOM 695 O O . SER A 1 86 ? 13.222 -10.731 16.896 1.00 58.97 86 SER A O 1
ATOM 697 N N . ASN A 1 87 ? 12.108 -9.659 15.282 1.00 60.06 87 ASN A N 1
ATOM 698 C CA . ASN A 1 87 ? 13.013 -10.071 14.208 1.00 60.06 87 ASN A CA 1
ATOM 699 C C . ASN A 1 87 ? 14.396 -9.422 14.336 1.00 60.06 87 ASN A C 1
ATOM 701 O O . ASN A 1 87 ? 15.398 -10.092 14.100 1.00 60.06 87 ASN A O 1
ATOM 705 N N . ASN A 1 88 ? 14.466 -8.151 14.749 1.00 58.28 88 ASN A N 1
ATOM 706 C CA . ASN A 1 88 ? 15.750 -7.502 15.034 1.00 58.28 88 ASN A CA 1
ATOM 707 C C . ASN A 1 88 ? 16.455 -8.158 16.230 1.00 58.28 88 ASN A C 1
ATOM 709 O O . ASN A 1 88 ? 17.644 -8.442 16.139 1.00 58.28 88 ASN A O 1
ATOM 713 N N . LEU A 1 89 ? 15.718 -8.480 17.300 1.00 59.25 89 LEU A N 1
ATOM 714 C CA . LEU A 1 89 ? 16.254 -9.213 18.452 1.00 59.25 89 LEU A CA 1
ATOM 715 C C . LEU A 1 89 ? 16.784 -10.600 18.057 1.00 59.25 89 LEU A C 1
ATOM 717 O O . LEU A 1 89 ? 17.874 -10.978 18.471 1.00 59.25 89 LEU A O 1
ATOM 721 N N . ASN A 1 90 ? 16.058 -11.342 17.216 1.00 56.75 90 ASN A N 1
ATOM 722 C CA . ASN A 1 90 ? 16.509 -12.648 16.727 1.00 56.75 90 ASN A CA 1
ATOM 723 C C . ASN A 1 90 ? 17.755 -12.550 15.832 1.00 56.75 90 ASN A C 1
ATOM 725 O O . ASN A 1 90 ? 18.638 -13.399 15.935 1.00 56.75 90 ASN A O 1
ATOM 729 N N . 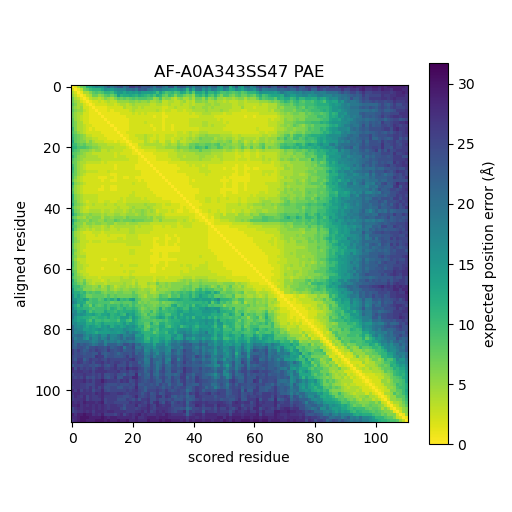LEU A 1 91 ? 17.866 -11.515 14.988 1.00 57.19 91 LEU A N 1
ATOM 730 C CA . LEU A 1 91 ? 19.089 -11.260 14.218 1.00 57.19 91 LEU A CA 1
ATOM 731 C C . LEU A 1 91 ? 20.275 -10.932 15.130 1.00 57.19 91 LEU A C 1
ATOM 733 O O . LEU A 1 91 ? 21.373 -11.439 14.907 1.00 57.19 91 LEU A O 1
ATOM 737 N N . GLU A 1 92 ? 20.077 -10.100 16.155 1.00 61.94 92 GLU A N 1
ATOM 738 C CA . GLU A 1 92 ? 21.141 -9.774 17.108 1.00 61.94 92 GLU A CA 1
ATOM 739 C C . GLU A 1 92 ? 21.587 -10.993 17.913 1.00 61.94 92 GLU A C 1
ATOM 741 O O . GLU A 1 92 ? 22.791 -11.229 18.012 1.00 61.94 92 GLU A O 1
ATOM 746 N N . LEU A 1 93 ? 20.648 -11.811 18.401 1.00 66.88 93 LEU A N 1
ATOM 747 C CA . LEU A 1 93 ? 20.969 -13.071 19.073 1.00 66.88 93 LEU A CA 1
ATOM 748 C C . LEU A 1 93 ? 21.709 -14.035 18.142 1.00 66.88 93 LEU A C 1
ATOM 750 O O . LEU A 1 93 ? 22.718 -14.605 18.547 1.00 66.88 93 LEU A O 1
ATOM 754 N N . SER A 1 94 ? 21.277 -14.177 16.886 1.00 65.88 94 SER A N 1
ATOM 755 C CA . SER A 1 94 ? 21.972 -15.016 15.901 1.00 65.88 94 SER A CA 1
ATOM 756 C C . SER A 1 94 ? 23.404 -14.529 15.655 1.00 65.88 94 SER A C 1
ATOM 758 O O . SER A 1 94 ? 24.342 -15.324 15.654 1.00 65.88 94 SER A O 1
ATOM 760 N N . ASN A 1 95 ? 23.599 -13.215 15.518 1.00 64.69 95 ASN A N 1
ATOM 761 C CA . ASN A 1 95 ? 24.920 -12.606 15.342 1.00 64.69 95 ASN A CA 1
ATOM 762 C C . ASN A 1 95 ? 25.792 -12.699 16.606 1.00 64.69 95 ASN A C 1
ATOM 764 O O . ASN A 1 95 ? 27.020 -12.728 16.517 1.00 64.69 95 ASN A O 1
ATOM 768 N N . GLN A 1 96 ? 25.190 -12.705 17.795 1.00 67.12 96 GLN A N 1
ATOM 769 C CA . GLN A 1 96 ? 25.899 -12.889 19.060 1.00 67.12 96 GLN A CA 1
ATOM 770 C C . GLN A 1 96 ? 26.337 -14.345 19.242 1.00 67.12 96 GLN A C 1
ATOM 772 O O . GLN A 1 96 ? 27.486 -14.589 19.603 1.00 67.12 96 GLN A O 1
ATOM 777 N N . VAL A 1 97 ? 25.460 -15.304 18.938 1.00 70.94 97 VAL A N 1
ATOM 778 C CA . VAL A 1 97 ? 25.764 -16.740 18.978 1.00 70.94 97 VAL A CA 1
ATOM 779 C C . VAL A 1 97 ? 26.861 -17.079 17.969 1.00 70.94 97 VAL A C 1
ATOM 781 O O . VAL A 1 97 ? 27.831 -17.737 18.335 1.00 70.94 97 VAL A O 1
ATOM 784 N N . GLN A 1 98 ? 26.786 -16.563 16.738 1.00 63.03 98 GLN A N 1
ATOM 785 C CA . GLN A 1 98 ? 27.824 -16.792 15.731 1.00 63.03 98 GLN A CA 1
ATOM 786 C C . GLN A 1 98 ? 29.188 -16.228 16.154 1.00 63.03 98 GLN A C 1
ATOM 788 O O . GLN A 1 98 ? 30.188 -16.939 16.085 1.00 63.03 98 GLN A O 1
ATOM 793 N N . ARG A 1 99 ? 29.231 -15.004 16.701 1.00 68.06 99 ARG A N 1
ATOM 794 C CA . ARG A 1 99 ? 30.468 -14.429 17.261 1.00 68.06 99 ARG A CA 1
ATOM 795 C C . ARG A 1 99 ? 31.012 -15.234 18.440 1.00 68.06 99 ARG A C 1
ATOM 797 O O . ARG A 1 99 ? 32.221 -15.387 18.567 1.00 68.06 99 ARG A O 1
ATOM 804 N N . PHE A 1 100 ? 30.144 -15.772 19.293 1.00 68.12 100 PHE A N 1
ATOM 805 C CA . PHE A 1 100 ? 30.564 -16.637 20.394 1.00 68.12 100 PHE A CA 1
ATOM 806 C C . PHE A 1 100 ? 31.191 -17.946 19.890 1.00 68.12 100 PHE A C 1
ATOM 808 O O . PHE A 1 100 ? 32.198 -18.388 20.443 1.00 68.12 100 PHE A O 1
ATOM 815 N N . PHE A 1 101 ? 30.644 -18.545 18.829 1.00 65.31 101 PHE A N 1
ATOM 816 C CA . PHE A 1 101 ? 31.244 -19.719 18.195 1.00 65.31 101 PHE A CA 1
ATOM 817 C C . PHE A 1 101 ? 32.586 -19.396 17.535 1.00 65.31 101 PHE A C 1
ATOM 819 O O . PHE A 1 101 ? 33.541 -20.125 17.773 1.00 65.31 101 PHE A O 1
ATOM 826 N N . GLU A 1 102 ? 32.709 -18.297 16.787 1.00 59.62 102 GLU A N 1
ATOM 827 C CA . GLU A 1 102 ? 33.975 -17.904 16.143 1.00 59.62 102 GLU A CA 1
ATOM 828 C C . GLU A 1 102 ? 35.105 -17.679 17.162 1.00 59.62 102 GLU A C 1
ATOM 830 O O . GLU A 1 102 ? 36.207 -18.203 16.999 1.00 59.62 102 GLU A O 1
ATOM 835 N N . VAL A 1 103 ? 34.825 -16.965 18.258 1.00 66.00 103 VAL A N 1
ATOM 836 C CA . VAL A 1 103 ? 35.829 -16.675 19.297 1.00 66.00 103 VAL A CA 1
ATOM 837 C C . VAL A 1 103 ? 36.237 -17.939 20.066 1.00 66.00 103 VAL A C 1
ATOM 839 O O . VAL A 1 103 ? 37.402 -18.081 20.442 1.00 66.00 103 VAL A O 1
ATOM 842 N N . ASN A 1 104 ? 35.310 -18.875 20.292 1.00 59.75 104 ASN A N 1
ATOM 843 C CA . ASN A 1 104 ? 35.622 -20.126 20.988 1.00 59.75 104 ASN A CA 1
ATOM 844 C C . ASN A 1 104 ? 36.263 -21.181 20.077 1.00 59.75 104 ASN A C 1
ATOM 846 O O . ASN A 1 104 ? 37.103 -21.942 20.548 1.00 59.75 104 ASN A O 1
ATOM 850 N N . PHE A 1 105 ? 35.944 -21.207 18.780 1.00 57.16 105 PHE A N 1
ATOM 851 C CA . PHE A 1 105 ? 36.532 -22.158 17.834 1.00 57.16 105 PHE A CA 1
ATOM 852 C C . PHE A 1 105 ? 38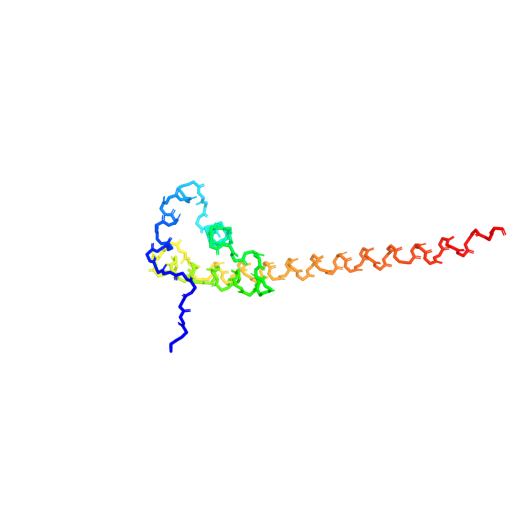.025 -21.877 17.597 1.00 57.16 105 PHE A C 1
ATOM 854 O O . PHE A 1 105 ? 38.831 -22.804 17.604 1.00 57.16 105 PHE A O 1
ATOM 861 N N . ILE A 1 106 ? 38.420 -20.599 17.511 1.00 57.53 106 ILE A N 1
ATOM 862 C CA . ILE A 1 106 ? 39.832 -20.181 17.391 1.00 57.53 106 ILE A CA 1
ATOM 863 C C . ILE A 1 106 ? 40.652 -20.567 18.638 1.00 57.53 106 ILE A C 1
ATOM 865 O O . ILE A 1 106 ? 41.854 -20.798 18.546 1.00 57.53 106 ILE A O 1
ATOM 869 N N . ARG A 1 107 ? 40.019 -20.691 19.811 1.00 55.72 107 ARG A N 1
ATOM 870 C CA . ARG A 1 107 ? 40.696 -21.110 21.050 1.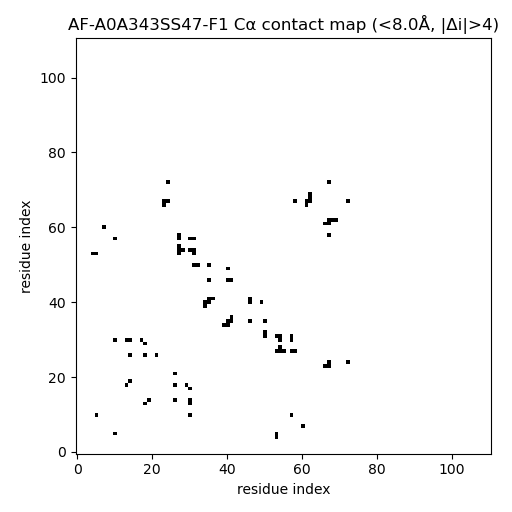00 55.72 107 ARG A CA 1
ATOM 871 C C . ARG A 1 107 ? 40.920 -22.618 21.178 1.00 55.72 107 ARG A C 1
ATOM 873 O O . ARG A 1 107 ? 41.742 -23.015 22.000 1.00 55.72 107 ARG A O 1
ATOM 880 N N . CYS A 1 108 ? 40.211 -23.446 20.411 1.00 53.72 108 CYS A N 1
ATOM 881 C CA . CYS A 1 108 ? 40.265 -24.907 20.534 1.00 53.72 108 CYS A CA 1
ATOM 882 C C . CYS A 1 108 ? 41.172 -25.602 19.503 1.00 53.72 108 CYS A C 1
ATOM 884 O O . CYS A 1 108 ? 41.417 -26.796 19.647 1.00 53.72 108 CYS A O 1
ATOM 886 N N . PHE A 1 109 ? 41.706 -24.875 18.517 1.00 51.69 109 PHE A N 1
ATOM 887 C CA . PHE A 1 109 ? 42.712 -25.377 17.575 1.00 51.69 109 PHE A CA 1
ATOM 888 C C . PHE A 1 109 ? 43.920 -24.430 17.532 1.00 51.69 109 PHE A C 1
ATOM 890 O O . PHE A 1 109 ? 43.946 -23.514 16.710 1.00 51.69 109 PHE A O 1
ATOM 897 N N . PRO A 1 110 ? 44.928 -24.616 18.403 1.00 48.88 110 PRO A N 1
ATOM 898 C CA . PRO A 1 110 ? 46.235 -24.039 18.152 1.00 48.88 110 PRO A CA 1
ATOM 899 C C . PRO A 1 110 ? 46.884 -24.837 17.011 1.00 48.88 110 PRO A C 1
ATOM 901 O O . PRO A 1 110 ? 46.945 -26.065 17.074 1.00 48.88 110 PRO A O 1
ATOM 904 N N . THR A 1 111 ? 47.291 -24.138 15.951 1.00 58.44 111 THR A N 1
ATOM 905 C CA . THR A 1 111 ? 48.181 -24.659 14.895 1.00 58.44 111 THR A CA 1
ATOM 906 C C . THR A 1 111 ? 49.464 -25.237 15.463 1.00 58.44 111 THR A C 1
ATOM 908 O O . THR A 1 111 ? 50.003 -24.595 16.396 1.00 58.44 111 THR A O 1
#

Solvent-accessible surface area (backbone atoms only — not comparable to full-atom values): 6427 Å² total; per-residue (Å²): 131,86,78,72,95,67,55,74,64,57,52,53,49,50,44,65,75,72,34,84,88,50,58,73,88,51,41,31,60,55,53,27,51,50,47,30,59,78,70,50,39,68,79,44,93,58,33,73,57,50,47,55,49,42,29,49,56,47,43,52,50,35,38,76,70,67,72,41,59,67,71,62,51,56,52,50,52,52,53,50,52,52,49,54,53,50,51,51,50,52,51,51,49,51,55,50,52,51,50,51,49,55,62,52,54,62,70,75,56,81,130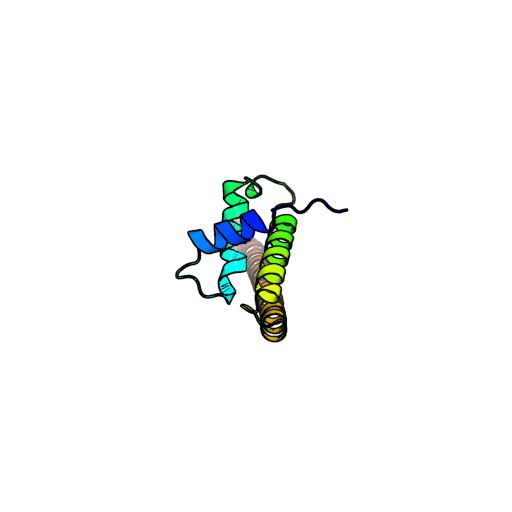

Organism: Escherichia coli (NCBI:txid562)

Foldseek 3Di:
DPDQPDDLVRLVVLCVPPPPPPQPLCSLQVSLVVCCPVVVVVPDPCSVVSSVSSSVVSVVSCVVVVNDDPVVNVVVVVVVVVVVVVVVVVVVVVVVVVVVCVVVVVVVDDD

Radius of gyration: 20.35 Å; Cα contacts (8 Å, |Δi|>4): 49; chains: 1; bounding box: 62×49×33 Å

Secondary structure (DSSP, 8-state):
-PPPSS-HHHHHHHHHHH-TTS-TTTHHHHHHHHHHHHTTGGGSTTHHHHHHHHHHHHHHHHHHTTSS-HHHHHHHHHHHHHHHHHHHHHHHHHHHHHHHHHHHHHHH---

pLDDT: mean 78.83, std 13.65, range [45.34, 94.12]

Sequence (111 aa):
MKKPLVTRNDIAEAIALHTACIPTREIPGAIANYFMITRRFYTRTDKAVINRLLIAEIRDYLIEQGRLRYATVAAEMRKEAHRMTSNNLNLELSNQVQRFFEVNFIRCFPT